Protein AF-A0A4U2D8Z4-F1 (afdb_monomer_lite)

Secondary structure (DSSP, 8-state):
--S----HHHHHHHHHHHHHHHHHHHHHHHHTT--TT---TTHHHHHHHHHHHHHHHHHHHHHHHHHHHHHHHS-TT-

Foldseek 3Di:
DQLADDDPLLVVLVVVLVVLVVLLVVLCVVPVPDDPPDDDPCNVVSVVVNVVSVVVNVVSVVVSVVVRVVSNPDDPPD

pLDDT: mean 91.46, std 12.55, range [50.5, 98.69]

Structure (mmCIF, N/CA/C/O backbone):
data_AF-A0A4U2D8Z4-F1
#
_entry.id   AF-A0A4U2D8Z4-F1
#
loop_
_atom_site.group_PDB
_atom_site.id
_atom_site.type_symbol
_atom_site.label_atom_id
_atom_site.label_alt_id
_atom_site.label_comp_id
_atom_site.label_asym_id
_atom_site.label_entity_id
_atom_site.label_seq_id
_atom_site.pdbx_PDB_ins_code
_atom_site.Cartn_x
_atom_site.Cartn_y
_atom_site.Cartn_z
_atom_site.occupancy
_atom_site.B_iso_or_equiv
_atom_site.auth_seq_id
_atom_site.auth_comp_id
_atom_site.auth_asym_id
_atom_site.auth_atom_id
_atom_site.pdbx_PDB_model_num
ATOM 1 N N . ALA A 1 1 ? 20.400 -15.766 -18.261 1.00 53.38 1 ALA A N 1
ATOM 2 C CA . ALA A 1 1 ? 19.785 -14.680 -17.479 1.00 53.38 1 ALA A CA 1
ATOM 3 C C . ALA A 1 1 ? 18.552 -14.231 -18.241 1.00 53.38 1 ALA A C 1
ATOM 5 O O . ALA A 1 1 ? 18.642 -14.133 -19.461 1.00 53.38 1 ALA A O 1
ATOM 6 N N . THR A 1 2 ? 17.412 -14.043 -17.575 1.00 58.69 2 THR A N 1
ATOM 7 C CA . THR A 1 2 ? 16.302 -13.290 -18.173 1.00 58.69 2 THR A CA 1
ATOM 8 C C . THR A 1 2 ? 16.855 -11.925 -18.599 1.00 58.69 2 THR A C 1
ATOM 10 O O . THR A 1 2 ? 17.753 -11.406 -17.939 1.00 58.69 2 THR A O 1
ATOM 13 N N . GLY A 1 3 ? 16.392 -11.353 -19.710 1.00 64.50 3 GLY A N 1
ATOM 14 C CA . GLY A 1 3 ? 16.855 -10.036 -20.182 1.00 64.50 3 GLY A CA 1
ATOM 15 C C . GLY A 1 3 ? 16.532 -8.875 -19.230 1.00 64.50 3 GLY A C 1
ATOM 16 O O . GLY A 1 3 ? 16.854 -7.736 -19.543 1.00 64.50 3 GLY A O 1
ATOM 17 N N . PHE A 1 4 ? 15.923 -9.170 -18.077 1.00 74.62 4 PHE A N 1
ATOM 18 C CA . PHE A 1 4 ? 15.518 -8.214 -17.065 1.00 74.62 4 PHE A CA 1
ATOM 19 C C . PHE A 1 4 ? 16.691 -7.360 -16.590 1.00 74.62 4 PHE A C 1
ATOM 21 O O . PHE A 1 4 ? 17.697 -7.870 -16.082 1.00 74.62 4 PHE A O 1
ATOM 28 N N . LYS A 1 5 ? 16.516 -6.046 -16.699 1.00 76.06 5 LYS A N 1
ATOM 29 C CA . LYS A 1 5 ? 17.350 -5.053 -16.030 1.00 76.06 5 LYS A CA 1
ATOM 30 C C . LYS A 1 5 ? 16.445 -4.158 -15.197 1.00 76.06 5 LYS A C 1
ATOM 32 O O . LYS A 1 5 ? 15.472 -3.618 -15.722 1.00 76.06 5 LYS A O 1
ATOM 37 N N . THR A 1 6 ? 16.775 -4.016 -13.915 1.00 82.50 6 THR A N 1
ATOM 38 C CA . THR A 1 6 ? 16.166 -2.969 -13.089 1.00 82.50 6 THR A CA 1
ATOM 39 C C . THR A 1 6 ? 16.693 -1.595 -13.509 1.00 82.50 6 THR A C 1
ATOM 41 O O . THR A 1 6 ? 17.724 -1.495 -14.186 1.00 82.50 6 THR A O 1
ATOM 44 N N . ASN A 1 7 ? 15.978 -0.548 -13.117 1.00 89.31 7 ASN A N 1
ATOM 45 C CA . ASN A 1 7 ? 16.359 0.846 -13.286 1.00 89.31 7 ASN A CA 1
ATOM 46 C C . ASN A 1 7 ? 15.819 1.676 -12.108 1.00 89.31 7 ASN A C 1
ATOM 48 O O . ASN A 1 7 ? 15.026 1.189 -11.301 1.00 89.31 7 ASN A O 1
ATOM 52 N N . ASP A 1 8 ? 16.226 2.943 -12.041 1.00 94.12 8 ASP A N 1
ATOM 53 C CA . ASP A 1 8 ? 15.827 3.851 -10.960 1.00 94.12 8 ASP A CA 1
ATOM 54 C C . ASP A 1 8 ? 14.299 4.013 -10.851 1.00 94.12 8 ASP A C 1
ATOM 56 O O . ASP A 1 8 ? 13.771 4.253 -9.764 1.00 94.12 8 ASP A O 1
ATOM 60 N N . GLU A 1 9 ? 13.577 3.875 -11.966 1.00 95.00 9 GLU A N 1
ATOM 61 C CA . GLU A 1 9 ? 12.119 3.986 -12.009 1.00 95.00 9 GLU A CA 1
ATOM 62 C C . GLU A 1 9 ? 11.443 2.776 -11.348 1.00 95.00 9 GLU A C 1
ATOM 64 O O . GLU A 1 9 ? 10.588 2.958 -10.484 1.00 95.00 9 GLU A O 1
ATOM 69 N N . ILE A 1 10 ? 11.882 1.555 -11.667 1.00 96.06 10 ILE A N 1
ATOM 70 C CA . ILE A 1 10 ? 11.432 0.306 -11.032 1.00 96.06 10 ILE A CA 1
ATOM 71 C C . ILE A 1 10 ? 11.715 0.346 -9.527 1.00 96.06 10 ILE A C 1
ATOM 73 O O . ILE A 1 10 ? 10.821 0.066 -8.724 1.00 96.06 10 ILE A O 1
ATOM 77 N N . ASP A 1 11 ? 12.927 0.749 -9.137 1.00 96.44 11 ASP A N 1
ATOM 78 C CA . ASP A 1 11 ? 13.332 0.810 -7.730 1.00 96.44 11 ASP A CA 1
ATOM 79 C C . ASP A 1 11 ? 12.503 1.855 -6.956 1.00 96.44 11 ASP A C 1
ATOM 81 O O . ASP A 1 11 ? 12.036 1.599 -5.840 1.00 96.44 11 ASP A O 1
ATOM 85 N N . THR A 1 12 ? 12.242 3.018 -7.564 1.00 97.69 12 THR A N 1
ATOM 86 C CA . THR A 1 12 ? 11.417 4.079 -6.964 1.00 97.69 12 THR A CA 1
ATOM 87 C C . THR A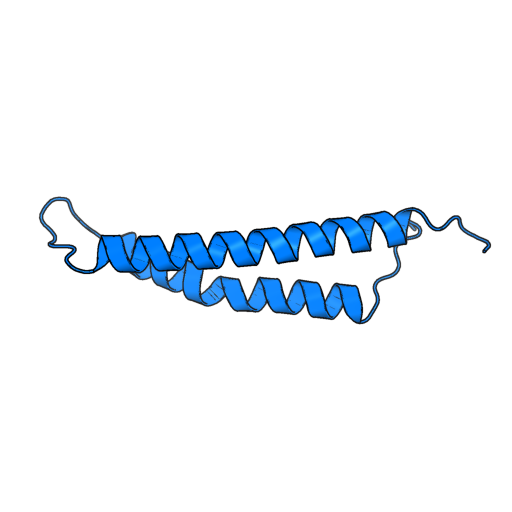 1 12 ? 9.946 3.674 -6.856 1.00 97.69 12 THR A C 1
ATOM 89 O O . THR A 1 12 ? 9.309 3.942 -5.834 1.00 97.69 12 THR A O 1
ATOM 92 N N . THR A 1 13 ? 9.385 3.027 -7.879 1.00 97.75 13 THR A N 1
ATOM 93 C CA . THR A 1 13 ? 7.997 2.540 -7.859 1.00 97.75 13 THR A CA 1
ATOM 94 C C . THR A 1 13 ? 7.823 1.454 -6.799 1.00 97.75 13 THR A C 1
ATOM 96 O O . THR A 1 13 ? 6.878 1.517 -6.012 1.00 97.75 13 THR A O 1
ATOM 99 N N . TYR A 1 14 ? 8.783 0.534 -6.667 1.00 97.75 14 TYR A N 1
ATOM 100 C CA . TYR A 1 14 ? 8.788 -0.439 -5.574 1.00 97.75 14 TYR A CA 1
ATOM 101 C C . TYR A 1 14 ? 8.859 0.231 -4.193 1.00 97.75 14 TYR A C 1
ATOM 103 O O . TYR A 1 14 ? 8.088 -0.115 -3.296 1.00 97.75 14 TYR A O 1
ATOM 111 N N . ALA A 1 15 ? 9.721 1.237 -4.019 1.00 97.81 15 ALA A N 1
ATOM 112 C CA . ALA A 1 15 ? 9.822 1.970 -2.758 1.00 97.81 15 ALA A CA 1
ATOM 113 C C . ALA A 1 15 ? 8.488 2.625 -2.349 1.00 97.81 15 ALA A C 1
ATOM 115 O O . ALA A 1 15 ? 8.133 2.600 -1.171 1.00 97.81 15 ALA A O 1
ATOM 116 N N . LYS A 1 16 ? 7.708 3.148 -3.306 1.00 98.06 16 LYS A N 1
ATOM 117 C CA . LYS A 1 16 ? 6.364 3.692 -3.036 1.00 98.06 16 LYS A CA 1
ATOM 118 C C . LYS A 1 16 ? 5.398 2.629 -2.509 1.00 98.06 16 LYS A C 1
ATOM 120 O O . LYS A 1 16 ? 4.657 2.919 -1.577 1.00 98.06 16 LYS A O 1
ATOM 125 N N . ILE A 1 17 ? 5.440 1.403 -3.038 1.00 98.44 17 ILE A N 1
ATOM 126 C CA . ILE A 1 17 ? 4.631 0.283 -2.523 1.00 98.44 17 ILE A CA 1
ATOM 127 C C . ILE A 1 17 ? 5.027 -0.024 -1.077 1.00 98.44 17 ILE A C 1
ATOM 129 O O . ILE A 1 17 ? 4.157 -0.174 -0.219 1.00 98.44 17 ILE A O 1
ATOM 133 N N . VAL A 1 18 ? 6.329 -0.058 -0.775 1.00 98.19 18 VAL A N 1
ATOM 134 C CA . VAL A 1 18 ? 6.826 -0.324 0.586 1.00 98.19 18 VAL A CA 1
ATOM 135 C C . VAL A 1 18 ? 6.266 0.684 1.594 1.00 98.19 18 VAL A C 1
ATOM 137 O O . VAL A 1 18 ? 5.818 0.266 2.661 1.00 98.19 18 VAL A O 1
ATOM 140 N N . LEU A 1 19 ? 6.189 1.973 1.244 1.00 97.69 19 LEU A N 1
ATOM 141 C CA . LEU A 1 19 ? 5.622 3.016 2.116 1.00 97.69 19 LEU A CA 1
ATOM 142 C C . LEU A 1 19 ? 4.157 2.766 2.508 1.00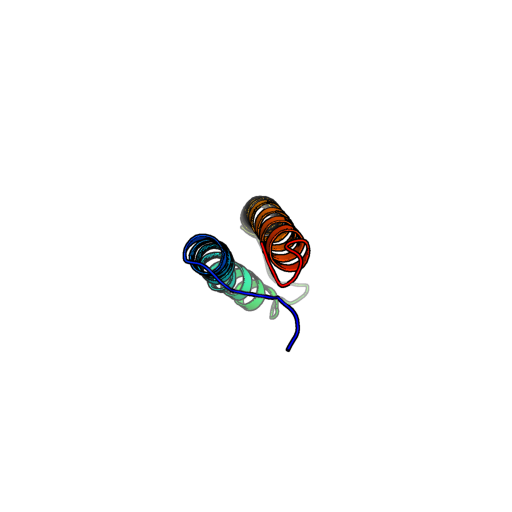 97.69 19 LEU A C 1
ATOM 144 O O . LEU A 1 19 ? 3.724 3.233 3.557 1.00 97.69 19 LEU A O 1
ATOM 148 N N . THR A 1 20 ? 3.398 2.018 1.702 1.00 98.06 20 THR A N 1
ATOM 149 C CA . THR A 1 20 ? 2.000 1.668 2.017 1.00 98.06 20 THR A CA 1
ATOM 150 C C . THR A 1 20 ? 1.874 0.501 2.997 1.00 98.06 20 THR A C 1
ATOM 152 O O . THR A 1 20 ? 0.797 0.276 3.540 1.00 98.06 20 THR A O 1
ATOM 155 N N . THR A 1 21 ? 2.955 -0.245 3.239 1.00 97.88 21 THR A N 1
ATOM 156 C CA . THR A 1 21 ? 2.906 -1.488 4.023 1.00 97.88 21 THR A CA 1
ATOM 157 C C . THR A 1 21 ? 2.644 -1.206 5.497 1.00 97.88 21 THR A C 1
ATOM 159 O O . THR A 1 21 ? 1.785 -1.851 6.089 1.00 97.88 21 THR A O 1
ATOM 162 N N . GLU A 1 22 ? 3.343 -0.227 6.077 1.00 98.00 22 GLU A N 1
ATOM 163 C CA . GLU A 1 22 ? 3.229 0.068 7.509 1.00 98.00 22 GLU A CA 1
ATOM 164 C C . GLU A 1 22 ? 1.807 0.506 7.899 1.00 98.00 22 GLU A C 1
ATOM 166 O O . GLU A 1 22 ? 1.228 -0.135 8.772 1.00 98.00 22 GLU A O 1
ATOM 171 N N . PRO A 1 23 ? 1.150 1.468 7.218 1.00 97.44 23 PRO A N 1
ATOM 172 C CA . PRO A 1 23 ? -0.213 1.852 7.593 1.00 97.44 23 PRO A CA 1
ATOM 173 C C . PRO A 1 23 ? -1.246 0.721 7.427 1.00 97.44 23 PRO A C 1
ATOM 175 O O . PRO A 1 23 ? -2.222 0.653 8.176 1.00 97.44 23 PRO A O 1
ATOM 178 N N . LEU A 1 24 ? -1.046 -0.190 6.464 1.00 98.31 24 LEU A N 1
ATOM 179 C CA . LEU A 1 24 ? -1.898 -1.375 6.306 1.00 98.31 24 LEU A CA 1
ATOM 180 C C . LEU A 1 24 ? -1.690 -2.383 7.449 1.00 98.31 24 LEU A C 1
ATOM 182 O O . LEU A 1 24 ? -2.663 -2.974 7.927 1.00 98.31 24 LEU A O 1
ATOM 186 N N . LEU A 1 25 ? -0.447 -2.563 7.910 1.00 98.25 25 LEU A N 1
ATOM 187 C CA . LEU A 1 25 ? -0.138 -3.378 9.088 1.00 98.25 25 LEU A CA 1
ATOM 188 C C . LEU A 1 25 ? -0.710 -2.758 10.365 1.00 98.25 25 LEU A C 1
ATOM 190 O O . LEU A 1 25 ? -1.326 -3.474 11.148 1.00 98.25 25 LEU A O 1
ATOM 194 N N . GLU A 1 26 ? -0.600 -1.440 10.541 1.00 97.75 26 GLU A N 1
ATOM 195 C CA . GLU A 1 26 ? -1.185 -0.725 11.682 1.00 97.75 26 GLU A CA 1
ATOM 196 C C . GLU A 1 26 ? -2.705 -0.925 11.759 1.00 97.75 26 GLU A C 1
ATOM 198 O O . GLU A 1 26 ? -3.249 -1.172 12.840 1.00 97.75 26 GLU A O 1
ATOM 203 N N . PHE A 1 27 ? -3.404 -0.867 10.619 1.00 97.81 27 PHE A N 1
ATOM 204 C CA . PHE A 1 27 ? -4.831 -1.179 10.569 1.00 97.81 27 PHE A CA 1
ATOM 205 C C . PHE A 1 27 ? -5.109 -2.621 11.000 1.00 97.81 27 PHE A C 1
ATOM 207 O O . PHE A 1 27 ? -5.977 -2.860 11.843 1.00 97.81 27 PHE A O 1
ATOM 214 N N . ASN A 1 28 ? -4.367 -3.585 10.450 1.00 97.56 28 ASN A N 1
ATOM 215 C CA . ASN A 1 28 ? -4.517 -4.987 10.823 1.00 97.56 28 ASN A CA 1
ATOM 216 C C . ASN A 1 28 ? -4.299 -5.184 12.330 1.00 97.56 28 ASN A C 1
ATOM 218 O O . ASN A 1 28 ? -5.151 -5.753 13.007 1.00 97.56 28 ASN A O 1
ATOM 222 N N . ASP A 1 29 ? -3.208 -4.657 12.877 1.00 97.00 29 ASP A N 1
ATOM 223 C CA . ASP A 1 29 ? -2.853 -4.801 14.289 1.00 97.00 29 ASP A CA 1
ATOM 224 C C . ASP A 1 29 ? -3.891 -4.177 15.223 1.00 97.00 29 ASP A C 1
ATOM 226 O O . ASP A 1 29 ? -4.172 -4.723 16.296 1.00 97.00 29 ASP A O 1
ATOM 230 N N . LYS A 1 30 ? -4.509 -3.070 14.798 1.00 95.50 30 LYS A N 1
ATOM 231 C CA . LYS A 1 30 ? -5.578 -2.398 15.538 1.00 95.50 30 LYS A CA 1
ATOM 232 C C . LYS A 1 30 ? -6.847 -3.243 15.650 1.00 95.50 30 LYS A C 1
ATOM 234 O O . LYS A 1 30 ? -7.497 -3.202 16.693 1.00 95.50 30 LYS A O 1
ATOM 239 N N . TYR A 1 31 ? -7.202 -3.996 14.609 1.00 96.25 31 TYR A N 1
ATOM 240 C CA . TYR A 1 31 ? -8.497 -4.683 14.532 1.00 96.25 31 TYR A CA 1
ATOM 241 C C . TYR A 1 31 ? -8.426 -6.213 14.667 1.00 96.25 31 TYR A C 1
ATOM 243 O O . TYR A 1 31 ? -9.445 -6.839 14.946 1.00 96.25 31 TYR A O 1
ATOM 251 N N . VAL A 1 32 ? -7.247 -6.837 14.565 1.00 95.56 32 VAL A N 1
ATOM 252 C CA . VAL A 1 32 ? -7.093 -8.309 14.610 1.00 95.56 32 VAL A CA 1
ATOM 253 C C . VAL A 1 32 ? -7.437 -8.937 15.969 1.00 95.56 32 VAL A C 1
ATOM 255 O O . VAL A 1 32 ? -7.677 -10.140 16.051 1.00 95.56 32 VAL A O 1
ATOM 258 N N . LYS A 1 33 ? -7.470 -8.147 17.050 1.00 92.94 33 LYS A N 1
ATOM 259 C CA . LYS A 1 33 ? -7.752 -8.618 18.425 1.00 92.94 33 LYS A CA 1
ATOM 260 C C . LYS A 1 33 ? -9.117 -8.188 18.965 1.00 92.94 33 LYS A C 1
ATOM 262 O O . LYS A 1 33 ? -9.362 -8.331 20.161 1.00 92.94 33 LYS A O 1
ATOM 267 N N . VAL A 1 34 ? -9.968 -7.640 18.105 1.00 94.38 34 VAL A N 1
ATOM 268 C CA . VAL A 1 34 ? -11.313 -7.186 18.464 1.00 94.38 34 VAL A CA 1
ATOM 269 C C . VAL A 1 34 ? -12.226 -8.377 18.759 1.00 94.38 34 VAL A C 1
ATOM 271 O O . VAL A 1 34 ? -12.217 -9.378 18.042 1.00 94.38 34 VAL A O 1
ATOM 274 N N . ASN A 1 35 ? -13.032 -8.253 19.809 1.00 94.44 35 ASN A N 1
ATOM 275 C CA . ASN A 1 35 ? -14.047 -9.213 20.231 1.00 94.44 35 ASN A CA 1
ATOM 276 C C . ASN A 1 35 ? -15.453 -8.717 19.866 1.00 94.44 35 ASN A C 1
ATOM 278 O O . ASN 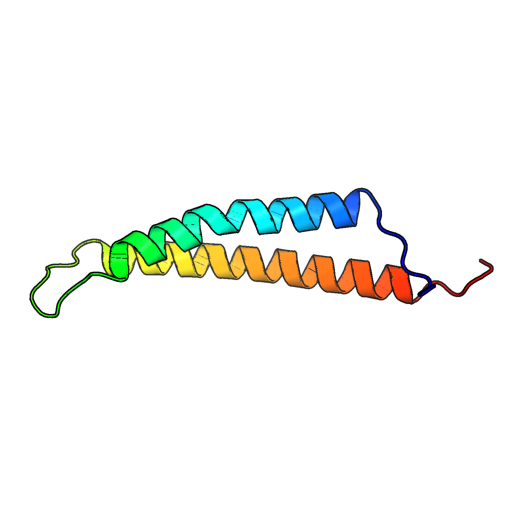A 1 35 ? -15.653 -7.553 19.534 1.00 94.44 35 ASN A O 1
ATOM 282 N N . ALA A 1 36 ? -16.449 -9.601 19.956 1.00 89.81 36 ALA A N 1
ATOM 283 C CA . ALA A 1 36 ? -17.826 -9.293 19.559 1.00 89.81 36 ALA A CA 1
ATOM 284 C C . ALA A 1 36 ? -18.478 -8.149 20.362 1.00 89.81 36 ALA A C 1
ATOM 286 O O . ALA A 1 36 ? -19.369 -7.484 19.841 1.00 89.81 36 ALA A O 1
ATOM 287 N N . ASP A 1 37 ? -18.029 -7.930 21.600 1.00 94.06 37 ASP A N 1
ATOM 288 C CA . ASP A 1 37 ? -18.582 -6.920 22.508 1.00 94.06 37 ASP A CA 1
ATOM 289 C C . ASP A 1 37 ? -17.805 -5.588 22.476 1.00 94.06 37 ASP A C 1
ATOM 291 O O . ASP A 1 37 ? -18.176 -4.645 23.176 1.00 94.06 37 ASP A O 1
ATOM 295 N N . ASP A 1 38 ? -16.724 -5.494 21.692 1.00 94.88 38 ASP A N 1
ATOM 296 C CA . ASP A 1 38 ? -15.906 -4.282 21.623 1.00 94.88 38 ASP A CA 1
ATOM 297 C C . ASP A 1 38 ? -16.605 -3.204 20.780 1.00 94.88 38 ASP A C 1
ATOM 299 O O . ASP A 1 38 ? -17.018 -3.432 19.641 1.00 94.88 38 ASP A O 1
ATOM 303 N N . GLU A 1 39 ? -16.693 -1.985 21.313 1.00 94.00 39 GLU A N 1
ATOM 304 C CA . GLU A 1 39 ? -17.160 -0.837 20.539 1.00 94.00 39 GLU A CA 1
ATOM 305 C C . GLU A 1 39 ? -16.079 -0.374 19.555 1.00 94.00 39 GLU A C 1
ATOM 307 O O . GLU A 1 39 ? -14.929 -0.125 19.925 1.00 94.00 39 GLU A O 1
ATOM 312 N N . LEU A 1 40 ? -16.463 -0.190 18.288 1.00 95.81 40 LEU A N 1
ATOM 313 C CA . LEU A 1 40 ? -15.552 0.170 17.199 1.00 95.81 40 LEU A CA 1
ATOM 314 C C . LEU A 1 40 ? -15.919 1.508 16.534 1.00 95.81 40 LEU A C 1
ATOM 316 O O . LEU A 1 40 ? -16.100 1.562 15.316 1.00 95.81 40 LEU A O 1
ATOM 320 N N . PRO A 1 41 ? -15.994 2.619 17.287 1.00 95.12 41 PRO A N 1
ATOM 321 C CA . PRO A 1 41 ? -16.523 3.890 16.783 1.00 95.12 41 PRO A CA 1
ATOM 322 C C . PRO A 1 41 ? -15.737 4.472 15.596 1.00 95.12 41 PRO A C 1
ATOM 324 O O . PRO A 1 41 ? -16.266 5.292 14.855 1.00 95.12 41 PRO A O 1
ATOM 327 N N . ASN A 1 42 ? -14.482 4.051 15.403 1.00 96.12 42 ASN A N 1
ATOM 328 C CA . ASN A 1 42 ? -13.613 4.533 14.326 1.00 96.12 42 ASN A CA 1
ATOM 329 C C . ASN A 1 42 ? -13.465 3.547 13.157 1.00 96.12 42 ASN A C 1
ATOM 331 O O . ASN A 1 42 ? -12.797 3.876 12.181 1.00 96.12 42 ASN A O 1
ATOM 335 N N . PHE A 1 43 ? -14.035 2.340 13.246 1.00 96.31 43 PHE A N 1
ATOM 336 C CA . PHE A 1 43 ? -13.750 1.271 12.283 1.00 96.31 43 PHE A CA 1
ATOM 337 C C . PHE A 1 43 ? -14.174 1.610 10.861 1.00 96.31 43 PHE A C 1
ATOM 339 O O . PHE A 1 43 ? -13.389 1.402 9.946 1.00 96.31 43 PHE A O 1
ATOM 346 N N . GLU A 1 44 ? -15.356 2.194 10.665 1.00 97.25 44 GLU A N 1
ATOM 347 C CA . GLU A 1 44 ? -15.803 2.601 9.328 1.00 97.25 44 GLU A CA 1
ATOM 348 C C . GLU A 1 44 ? -14.856 3.635 8.702 1.00 97.25 44 GLU A C 1
ATOM 350 O O . GLU A 1 44 ? -14.454 3.501 7.547 1.00 97.25 44 GLU A O 1
ATOM 355 N N . GLY A 1 45 ? -14.442 4.636 9.485 1.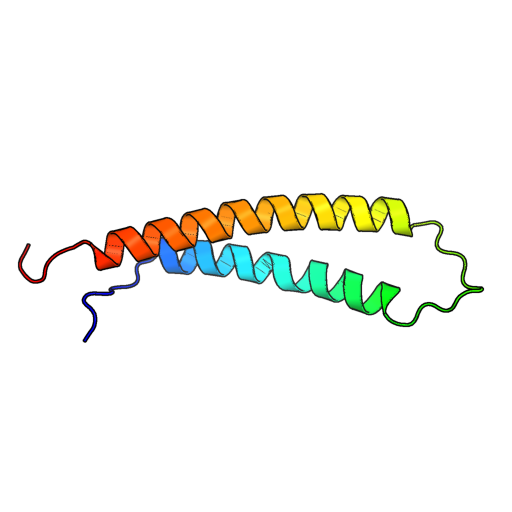00 98.31 45 GLY A N 1
ATOM 356 C CA . GLY A 1 45 ? -13.520 5.671 9.021 1.00 98.31 45 GLY A CA 1
ATOM 357 C C . GLY A 1 45 ? -12.128 5.126 8.708 1.00 98.31 45 GLY A C 1
ATOM 358 O O . GLY A 1 45 ? -11.522 5.513 7.712 1.00 98.31 45 GLY A O 1
ATOM 359 N N . ASP A 1 46 ? -11.621 4.209 9.527 1.00 98.12 46 ASP A N 1
ATOM 360 C CA . ASP A 1 46 ? -10.317 3.592 9.290 1.00 98.12 46 ASP A CA 1
ATOM 361 C C . ASP A 1 46 ? -10.362 2.582 8.132 1.00 98.12 46 ASP A C 1
ATOM 363 O O . ASP A 1 46 ? -9.414 2.516 7.353 1.00 98.12 46 ASP A O 1
ATOM 367 N N . MET A 1 47 ? -11.486 1.884 7.935 1.00 97.94 47 MET A N 1
ATOM 368 C CA . MET A 1 47 ? -11.715 1.023 6.772 1.00 97.94 47 MET A CA 1
ATOM 369 C C . MET A 1 47 ? -11.764 1.830 5.469 1.00 97.94 47 MET A C 1
ATOM 371 O O . MET A 1 47 ? -11.185 1.408 4.471 1.00 97.94 47 MET A O 1
ATOM 375 N N . SER A 1 48 ? -12.399 3.009 5.475 1.00 98.38 48 SER A N 1
ATOM 376 C CA . SER A 1 48 ? -12.405 3.913 4.314 1.00 98.38 48 SER A CA 1
ATOM 377 C C . SER A 1 48 ? -10.985 4.315 3.915 1.00 98.38 48 SER A C 1
ATOM 379 O O . SER A 1 48 ? -10.613 4.183 2.752 1.00 98.38 48 SER A O 1
ATOM 381 N N . LYS A 1 49 ? -10.156 4.720 4.888 1.00 98.50 49 LYS A N 1
ATOM 382 C CA . LYS A 1 49 ? -8.750 5.088 4.639 1.00 98.50 49 LYS A CA 1
ATOM 383 C C . LYS A 1 49 ? -7.929 3.919 4.101 1.00 98.50 49 LYS A C 1
ATOM 385 O O . LYS A 1 49 ? -7.091 4.118 3.229 1.00 98.50 49 LYS A O 1
ATOM 390 N N . VAL A 1 50 ? -8.153 2.706 4.612 1.00 98.38 50 VAL A N 1
ATOM 391 C CA . VAL A 1 50 ? -7.506 1.502 4.072 1.00 98.38 50 VAL A CA 1
ATOM 392 C C . VAL A 1 50 ? -7.929 1.249 2.634 1.00 98.38 50 VAL A C 1
ATOM 394 O O . VAL A 1 50 ? -7.073 0.935 1.815 1.00 98.38 50 VAL A O 1
ATOM 397 N N . GLY A 1 51 ? -9.213 1.415 2.311 1.00 98.50 51 GLY A N 1
ATOM 398 C CA . GLY A 1 51 ? -9.708 1.304 0.940 1.00 98.50 51 GLY A CA 1
ATOM 399 C C . GLY A 1 51 ? -9.002 2.274 -0.009 1.00 98.50 51 GLY A C 1
ATOM 400 O O . GLY A 1 51 ? -8.455 1.843 -1.020 1.00 98.50 51 GLY A O 1
ATOM 401 N N . GLU A 1 52 ? -8.935 3.554 0.360 1.00 98.62 52 GLU A N 1
ATOM 402 C CA . GLU A 1 52 ? -8.228 4.595 -0.404 1.00 98.62 52 GLU A CA 1
ATOM 403 C C . GLU A 1 52 ? -6.730 4.278 -0.561 1.00 98.62 52 GLU A C 1
ATOM 405 O O . GLU A 1 52 ? -6.155 4.426 -1.641 1.00 98.62 52 GLU A O 1
ATOM 410 N N . LEU A 1 53 ? -6.084 3.794 0.505 1.00 98.69 53 LEU A N 1
ATOM 411 C CA . LEU A 1 53 ? -4.672 3.416 0.470 1.00 98.69 53 LEU A CA 1
ATOM 412 C C . LEU A 1 53 ? -4.419 2.188 -0.415 1.00 98.69 53 LEU A C 1
ATOM 414 O O . LEU A 1 53 ? -3.400 2.134 -1.102 1.00 98.69 53 LEU A O 1
ATOM 418 N N . LEU A 1 54 ? -5.323 1.206 -0.405 1.00 98.62 54 LEU A N 1
ATOM 419 C CA . LEU A 1 54 ? -5.243 0.033 -1.275 1.00 98.62 54 LEU A CA 1
ATOM 420 C C . LEU A 1 54 ? -5.444 0.408 -2.743 1.00 98.62 54 LEU A C 1
ATOM 422 O O . LEU A 1 54 ? -4.718 -0.111 -3.583 1.00 98.62 54 LEU A O 1
ATOM 426 N N . GLU A 1 55 ? -6.359 1.327 -3.051 1.00 98.56 55 GLU A N 1
ATOM 427 C CA . GLU A 1 55 ? -6.539 1.844 -4.412 1.00 98.56 55 GLU A CA 1
ATOM 428 C C . GLU A 1 55 ? -5.250 2.499 -4.929 1.00 98.56 55 GLU A C 1
ATOM 430 O O . GLU A 1 55 ? -4.755 2.130 -5.995 1.00 98.56 55 GLU A O 1
ATOM 435 N N . LEU A 1 56 ? -4.634 3.374 -4.123 1.00 98.31 56 LEU A N 1
ATOM 436 C CA . LEU A 1 56 ? -3.328 3.957 -4.443 1.00 98.31 56 LEU A CA 1
ATOM 437 C C . LEU A 1 56 ? -2.248 2.878 -4.618 1.00 98.31 56 LEU A C 1
ATOM 439 O O . LEU A 1 56 ? -1.432 2.950 -5.537 1.00 98.31 56 LEU A O 1
ATOM 443 N N . ARG A 1 57 ? -2.220 1.873 -3.736 1.00 98.69 57 ARG A N 1
ATOM 444 C CA . ARG A 1 57 ? -1.252 0.771 -3.804 1.00 98.69 57 ARG A CA 1
ATOM 445 C C . ARG A 1 57 ? -1.402 -0.020 -5.103 1.00 98.69 57 ARG A C 1
ATOM 447 O O . ARG A 1 57 ? -0.385 -0.311 -5.725 1.00 98.69 57 ARG A O 1
ATOM 454 N N . PHE A 1 58 ? -2.630 -0.321 -5.522 1.00 98.69 58 PHE A N 1
ATOM 455 C CA . PHE A 1 58 ? -2.902 -1.041 -6.766 1.00 98.69 58 PHE A CA 1
ATOM 456 C C . PHE A 1 58 ? -2.450 -0.258 -7.995 1.00 98.69 58 PHE A C 1
ATOM 458 O O . PHE A 1 58 ? -1.783 -0.830 -8.848 1.00 98.69 58 PHE A O 1
ATOM 465 N N . GLU A 1 59 ? -2.704 1.051 -8.057 1.00 98.62 59 GLU A N 1
ATOM 466 C CA . GLU A 1 59 ? -2.228 1.883 -9.171 1.00 98.62 59 GLU A CA 1
ATOM 467 C C . GLU A 1 59 ? -0.693 1.836 -9.306 1.00 98.62 59 GLU A C 1
ATOM 469 O O . GLU A 1 59 ? -0.145 1.709 -10.405 1.00 98.62 59 GLU A O 1
ATOM 474 N N . VAL A 1 60 ? 0.022 1.897 -8.178 1.00 98.56 60 VAL A N 1
ATOM 475 C CA . VAL A 1 60 ? 1.490 1.818 -8.161 1.00 98.56 60 VAL A CA 1
ATOM 476 C C . VAL A 1 60 ? 1.984 0.407 -8.517 1.00 98.56 60 VAL A C 1
ATOM 478 O O . VAL A 1 60 ? 2.978 0.273 -9.233 1.00 98.56 60 VAL A O 1
ATOM 481 N N . GLU A 1 61 ? 1.311 -0.646 -8.048 1.00 98.62 61 GLU A N 1
ATOM 482 C CA . GLU A 1 61 ? 1.627 -2.040 -8.396 1.00 98.62 61 GLU A CA 1
ATOM 483 C C . GLU A 1 61 ? 1.406 -2.325 -9.888 1.00 98.62 61 GLU A C 1
ATOM 485 O O . GLU A 1 61 ? 2.272 -2.934 -10.520 1.00 98.62 61 GLU A O 1
ATOM 490 N N . ASP A 1 62 ? 0.319 -1.824 -10.474 1.00 98.62 62 ASP A N 1
ATOM 491 C CA . ASP A 1 62 ? 0.034 -1.941 -11.907 1.00 98.62 62 ASP A CA 1
ATOM 492 C C . ASP A 1 62 ? 1.107 -1.237 -12.748 1.00 98.62 62 ASP A C 1
ATOM 494 O O . ASP A 1 62 ? 1.595 -1.790 -13.739 1.00 98.62 62 ASP A O 1
ATOM 498 N N . ASN A 1 63 ? 1.552 -0.051 -12.319 1.00 97.94 63 ASN A N 1
ATOM 499 C CA . ASN A 1 63 ? 2.674 0.644 -12.948 1.00 97.94 63 ASN A CA 1
ATOM 500 C C . ASN A 1 63 ? 3.963 -0.197 -12.888 1.00 97.94 63 ASN A C 1
ATOM 502 O O . ASN A 1 63 ? 4.632 -0.380 -13.907 1.00 97.94 63 ASN A O 1
ATOM 506 N N . LEU A 1 64 ? 4.288 -0.768 -11.723 1.00 97.88 64 LEU A N 1
ATOM 507 C CA . LEU A 1 64 ? 5.466 -1.624 -11.567 1.00 97.88 64 LEU A CA 1
ATOM 508 C C . LEU A 1 64 ? 5.407 -2.850 -12.489 1.00 97.88 64 LEU A C 1
ATOM 510 O O . LEU A 1 64 ? 6.413 -3.199 -13.110 1.00 97.88 64 LEU A O 1
ATOM 514 N N . ILE A 1 65 ? 4.240 -3.491 -12.602 1.00 96.81 65 ILE A N 1
ATOM 515 C CA . ILE A 1 65 ? 4.019 -4.621 -13.514 1.00 96.81 65 ILE A CA 1
ATOM 516 C C . ILE A 1 65 ? 4.315 -4.204 -14.958 1.00 96.81 65 ILE A C 1
ATOM 518 O O . ILE A 1 65 ? 5.024 -4.929 -15.660 1.00 96.81 65 ILE A O 1
ATOM 522 N N . GLN A 1 66 ? 3.832 -3.035 -15.386 1.00 95.94 66 GLN A N 1
ATOM 523 C CA . GLN A 1 66 ? 4.078 -2.520 -16.733 1.00 95.94 66 GLN A CA 1
ATOM 524 C C . GLN A 1 66 ? 5.571 -2.255 -16.986 1.00 95.9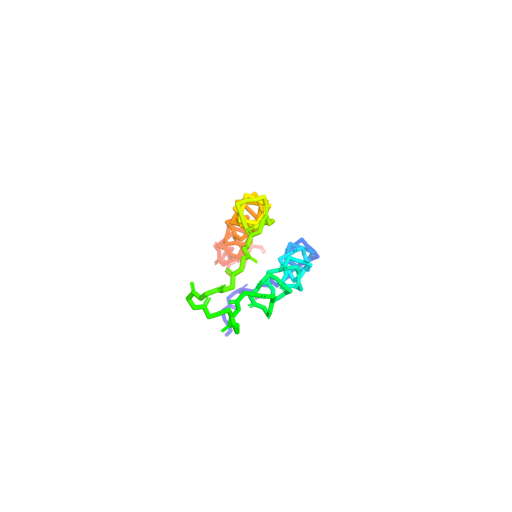4 66 GLN A C 1
ATOM 526 O O . GLN A 1 66 ? 6.110 -2.732 -17.983 1.00 95.94 66 GLN A O 1
ATOM 531 N N . LEU A 1 67 ? 6.270 -1.593 -16.058 1.00 94.38 67 LEU A N 1
ATOM 532 C CA . LEU A 1 67 ? 7.713 -1.331 -16.174 1.00 94.38 67 LEU A CA 1
ATOM 533 C C . LEU A 1 67 ? 8.535 -2.624 -16.280 1.00 94.38 67 LEU A C 1
ATOM 535 O O . LEU A 1 67 ? 9.480 -2.717 -17.069 1.00 94.38 67 LEU A O 1
ATOM 539 N N . ILE A 1 68 ? 8.173 -3.644 -15.497 1.00 92.94 68 ILE A N 1
ATOM 540 C CA . ILE A 1 68 ? 8.823 -4.958 -15.556 1.00 92.94 68 ILE A CA 1
ATOM 541 C C . ILE A 1 68 ? 8.530 -5.641 -16.896 1.00 92.94 68 ILE A C 1
ATOM 543 O O . ILE A 1 68 ? 9.446 -6.202 -17.503 1.00 92.94 68 ILE A O 1
ATOM 547 N N . ALA A 1 69 ? 7.283 -5.592 -17.372 1.00 92.06 69 ALA A N 1
ATOM 548 C CA . ALA A 1 69 ? 6.900 -6.161 -18.661 1.00 92.06 69 ALA A CA 1
ATOM 549 C C . ALA A 1 69 ? 7.681 -5.517 -19.819 1.00 92.06 69 ALA A C 1
ATOM 551 O O . ALA A 1 69 ? 8.222 -6.236 -20.663 1.00 92.06 69 ALA A O 1
ATOM 552 N N . ASP A 1 70 ? 7.828 -4.192 -19.808 1.00 89.69 70 ASP A N 1
ATOM 553 C CA . ASP A 1 70 ? 8.581 -3.448 -20.821 1.00 89.69 70 ASP A CA 1
ATOM 554 C C . ASP A 1 70 ? 10.081 -3.776 -20.776 1.00 89.69 70 ASP A C 1
ATOM 556 O O . ASP A 1 70 ? 10.692 -4.018 -21.818 1.00 89.69 70 ASP A O 1
ATOM 560 N N . SER A 1 71 ? 10.674 -3.885 -19.579 1.00 87.19 71 SER A N 1
ATOM 561 C CA . SER A 1 71 ? 12.078 -4.302 -19.397 1.00 87.19 71 SER A CA 1
ATOM 562 C C . SER A 1 71 ? 12.348 -5.700 -19.970 1.00 87.19 71 SER A C 1
ATOM 564 O O . SER A 1 71 ? 13.396 -5.952 -20.568 1.00 87.19 71 SER A O 1
ATOM 566 N N . LEU A 1 72 ? 11.384 -6.614 -19.838 1.00 85.62 72 LEU A N 1
ATOM 567 C CA . LEU A 1 72 ? 11.477 -7.975 -20.370 1.00 85.62 72 LEU A CA 1
ATOM 568 C C . LEU A 1 72 ? 11.253 -8.057 -21.887 1.00 85.62 72 LEU A C 1
ATOM 570 O O . LEU A 1 72 ? 11.722 -9.012 -22.510 1.00 85.62 72 LEU A O 1
ATOM 574 N N . ALA A 1 73 ? 10.548 -7.090 -22.478 1.00 83.50 73 ALA A N 1
ATOM 575 C CA . ALA A 1 73 ? 10.244 -7.056 -23.906 1.00 83.50 73 ALA A CA 1
ATOM 576 C C . ALA A 1 73 ? 11.433 -6.607 -24.776 1.00 83.50 73 ALA A C 1
ATOM 578 O O . ALA A 1 73 ? 11.400 -6.811 -25.991 1.00 83.50 73 ALA A O 1
ATOM 579 N N . ILE A 1 74 ? 12.491 -6.033 -24.185 1.00 66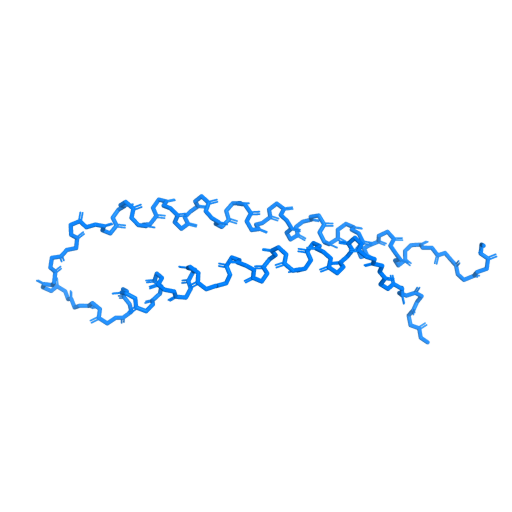.25 74 ILE A N 1
ATOM 580 C CA . ILE A 1 74 ? 13.697 -5.614 -24.914 1.00 66.25 74 ILE A CA 1
ATOM 581 C C . ILE A 1 74 ? 14.494 -6.862 -25.346 1.00 66.25 74 ILE A C 1
ATOM 583 O O . ILE A 1 74 ? 15.025 -7.581 -24.492 1.00 66.25 74 ILE A O 1
ATOM 587 N N . PRO A 1 75 ? 14.628 -7.146 -26.658 1.00 56.00 75 PRO A N 1
ATOM 588 C CA . PRO A 1 75 ? 15.386 -8.299 -27.127 1.00 56.00 75 PRO A CA 1
ATOM 589 C C . PRO A 1 75 ? 16.881 -8.137 -26.807 1.00 56.00 75 PRO A C 1
ATOM 591 O O . PRO A 1 75 ? 17.408 -7.024 -26.887 1.00 56.00 75 PRO A O 1
ATOM 594 N N . PRO A 1 76 ? 17.615 -9.225 -26.512 1.00 50.50 76 PRO A N 1
ATOM 595 C CA . PRO A 1 76 ? 19.064 -9.148 -26.391 1.00 50.50 76 PRO A CA 1
ATOM 596 C C . PRO A 1 76 ? 19.678 -8.727 -27.738 1.00 50.50 76 PRO A C 1
ATOM 598 O O . PRO A 1 76 ? 19.654 -9.502 -28.693 1.00 50.50 76 PRO A O 1
ATOM 601 N N . GLY A 1 77 ? 20.237 -7.511 -27.803 1.00 57.25 77 GLY A N 1
ATOM 602 C CA . GLY A 1 77 ? 20.995 -7.008 -28.959 1.00 57.25 77 GLY A CA 1
ATOM 603 C C . GLY A 1 77 ? 20.523 -5.694 -29.600 1.00 57.25 77 GLY A C 1
ATOM 604 O O . GLY A 1 77 ? 21.003 -5.397 -30.691 1.00 57.25 77 GLY A O 1
ATOM 605 N N . ALA A 1 78 ? 19.615 -4.937 -28.971 1.00 52.47 78 ALA A N 1
ATOM 606 C CA . ALA A 1 78 ? 19.327 -3.543 -29.342 1.00 52.47 78 ALA A CA 1
ATOM 607 C C . ALA A 1 78 ? 20.333 -2.558 -28.721 1.00 52.47 78 ALA A C 1
ATOM 609 O O . ALA A 1 78 ? 20.762 -2.808 -27.569 1.00 52.47 78 ALA A O 1
#

Sequence (78 aa):
ATGFKTNDEIDTTYAKIVLTTEPLLEFNDKYVKVNADDELPNFEGDMSKVGELLELRFEVEDNLIQLIADSLAIPPGA

Radius of gyration: 18.41 Å; chains: 1; bounding box: 40×20×52 Å